Protein AF-A0A3D5YFU4-F1 (afdb_monomer_lite)

Structure (mmCIF, N/CA/C/O backbone):
data_AF-A0A3D5YFU4-F1
#
_entry.id   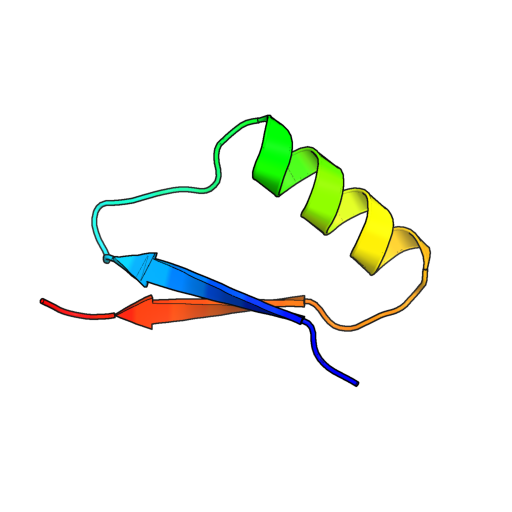AF-A0A3D5YFU4-F1
#
loop_
_atom_site.group_PDB
_atom_site.id
_atom_site.type_symbol
_atom_site.label_atom_id
_atom_site.label_alt_id
_atom_site.label_comp_id
_atom_site.label_asym_id
_atom_site.label_entity_id
_atom_site.label_seq_id
_atom_site.pdbx_PDB_ins_code
_atom_site.Cartn_x
_atom_site.Cartn_y
_atom_site.Cartn_z
_atom_site.occupancy
_atom_site.B_iso_or_equiv
_atom_site.auth_seq_id
_atom_site.auth_comp_id
_atom_site.auth_asym_id
_atom_site.auth_atom_id
_atom_site.pdbx_PDB_model_num
ATOM 1 N N . MET A 1 1 ? -10.429 -10.116 5.766 1.00 82.56 1 MET A N 1
ATOM 2 C CA . MET A 1 1 ? -10.403 -9.600 4.380 1.00 82.56 1 MET A CA 1
ATOM 3 C C . MET A 1 1 ? -9.135 -8.786 4.241 1.00 82.56 1 MET A C 1
ATOM 5 O O . MET A 1 1 ? -8.909 -7.941 5.097 1.00 82.56 1 MET A O 1
ATOM 9 N N . VAL A 1 2 ? -8.311 -9.085 3.239 1.00 93.62 2 VAL A N 1
ATOM 10 C CA . VAL A 1 2 ? -7.008 -8.439 3.033 1.00 93.62 2 VAL A CA 1
ATOM 11 C C . VAL A 1 2 ? -7.006 -7.804 1.650 1.00 93.62 2 VAL A C 1
ATOM 13 O O . VAL A 1 2 ? -7.367 -8.466 0.677 1.00 93.62 2 VAL A O 1
ATOM 16 N N . PHE A 1 3 ? -6.615 -6.536 1.563 1.00 97.12 3 PHE A N 1
ATOM 17 C CA . PHE A 1 3 ? -6.279 -5.901 0.293 1.00 97.12 3 PHE A CA 1
ATOM 18 C C . PHE A 1 3 ? -4.812 -6.171 -0.026 1.00 97.12 3 PHE A C 1
ATOM 20 O O . PHE A 1 3 ? -3.939 -5.908 0.799 1.00 97.12 3 PHE A O 1
ATOM 27 N N . LEU A 1 4 ? -4.550 -6.696 -1.221 1.00 97.06 4 LEU A N 1
ATOM 28 C CA . LEU A 1 4 ? -3.205 -7.019 -1.678 1.00 97.06 4 LEU A CA 1
ATOM 29 C C . LEU A 1 4 ? -2.811 -6.116 -2.844 1.00 97.06 4 LEU A C 1
ATOM 31 O O . LEU A 1 4 ? -3.454 -6.128 -3.891 1.00 97.06 4 LEU A O 1
ATOM 35 N N . GLU A 1 5 ? -1.716 -5.391 -2.673 1.00 96.88 5 GLU A N 1
ATOM 36 C CA . GLU A 1 5 ? -1.061 -4.626 -3.726 1.00 96.88 5 GLU A CA 1
ATOM 37 C C . GLU A 1 5 ? 0.146 -5.401 -4.249 1.00 96.88 5 GLU A C 1
ATOM 39 O O . GLU A 1 5 ? 1.027 -5.789 -3.479 1.00 96.88 5 GLU A O 1
ATOM 44 N N . ILE A 1 6 ? 0.214 -5.614 -5.562 1.00 95.94 6 ILE A N 1
ATOM 45 C CA . ILE A 1 6 ? 1.328 -6.323 -6.197 1.00 95.94 6 ILE A CA 1
ATOM 46 C C . ILE A 1 6 ? 2.225 -5.304 -6.887 1.00 95.94 6 ILE A C 1
ATOM 48 O O . ILE A 1 6 ? 1.831 -4.660 -7.858 1.00 95.94 6 ILE A O 1
ATOM 52 N N . LYS A 1 7 ? 3.467 -5.201 -6.417 1.00 95.38 7 LYS A N 1
ATOM 53 C CA . LYS A 1 7 ? 4.496 -4.345 -7.013 1.00 95.38 7 LYS A CA 1
ATOM 54 C C . LYS A 1 7 ? 5.717 -5.169 -7.374 1.00 95.38 7 LYS A C 1
ATOM 56 O O . LYS A 1 7 ? 6.082 -6.101 -6.661 1.00 95.38 7 LYS A O 1
ATOM 61 N N . THR A 1 8 ? 6.388 -4.805 -8.458 1.00 95.25 8 THR A N 1
ATOM 62 C CA . THR A 1 8 ? 7.740 -5.306 -8.719 1.00 95.25 8 THR A CA 1
ATOM 63 C C . THR A 1 8 ? 8.722 -4.714 -7.702 1.00 95.25 8 THR A C 1
ATOM 65 O O . THR A 1 8 ? 8.439 -3.691 -7.068 1.00 95.25 8 THR A O 1
ATOM 68 N N . ASN A 1 9 ? 9.892 -5.332 -7.537 1.00 87.00 9 ASN A N 1
ATOM 69 C CA . ASN A 1 9 ? 10.921 -4.829 -6.614 1.00 87.00 9 ASN A CA 1
ATOM 70 C C . ASN A 1 9 ? 11.381 -3.395 -6.918 1.00 87.00 9 ASN A C 1
ATOM 72 O O . ASN A 1 9 ? 11.774 -2.679 -6.002 1.00 87.00 9 ASN A O 1
ATOM 76 N N . SER A 1 10 ? 11.306 -2.966 -8.179 1.00 89.69 10 SER A N 1
ATOM 77 C CA . SER A 1 10 ? 11.698 -1.623 -8.617 1.00 89.69 10 SER A CA 1
ATOM 78 C C . SER A 1 10 ? 10.594 -0.566 -8.491 1.00 89.69 10 SER A C 1
ATOM 80 O O . SER A 1 10 ? 10.872 0.617 -8.659 1.00 89.69 10 SER A O 1
ATOM 82 N N . SER A 1 11 ? 9.346 -0.956 -8.210 1.00 93.06 11 SER A N 1
ATOM 83 C CA . SER A 1 11 ? 8.202 -0.036 -8.175 1.00 93.06 11 SER A CA 1
ATOM 84 C C . SER A 1 11 ? 7.826 0.342 -6.744 1.00 93.06 11 SER A C 1
ATOM 86 O O . SER A 1 11 ? 7.862 -0.493 -5.852 1.00 93.06 11 SER A O 1
ATOM 88 N N . THR A 1 12 ? 7.433 1.584 -6.482 1.00 94.12 12 THR A N 1
ATOM 89 C CA . THR A 1 12 ? 6.903 2.022 -5.178 1.00 94.12 12 THR A CA 1
ATOM 90 C C . THR A 1 12 ? 5.430 2.408 -5.297 1.00 94.12 12 THR A C 1
ATOM 92 O O . THR A 1 12 ? 4.887 2.472 -6.401 1.00 94.12 12 THR A O 1
ATOM 95 N N . LEU A 1 13 ? 4.761 2.628 -4.158 1.00 96.44 13 LEU A N 1
ATOM 96 C CA . LEU A 1 13 ? 3.413 3.190 -4.179 1.00 96.44 13 LEU A CA 1
ATOM 97 C C . LEU A 1 13 ? 3.472 4.623 -4.707 1.00 96.44 13 LEU A C 1
ATOM 99 O O . LEU A 1 13 ? 4.241 5.445 -4.204 1.00 96.44 13 LEU A O 1
ATOM 103 N N . ASN A 1 14 ? 2.634 4.935 -5.686 1.00 96.44 14 ASN A N 1
ATOM 104 C CA . ASN A 1 14 ? 2.417 6.310 -6.108 1.00 96.44 14 ASN A CA 1
ATOM 105 C C . ASN A 1 14 ? 1.485 7.046 -5.121 1.00 96.44 14 ASN A C 1
ATOM 107 O O . ASN A 1 14 ? 0.995 6.487 -4.132 1.00 96.44 14 ASN A O 1
ATOM 111 N N . ARG A 1 15 ? 1.230 8.334 -5.384 1.00 98.19 15 ARG A N 1
ATOM 112 C CA . ARG A 1 15 ? 0.393 9.181 -4.520 1.00 98.19 15 ARG A CA 1
ATOM 113 C C . ARG A 1 15 ? -1.025 8.626 -4.340 1.00 98.19 15 ARG A C 1
ATOM 115 O O . ARG A 1 15 ? -1.523 8.610 -3.218 1.00 98.19 15 ARG A O 1
ATOM 122 N N . ASN A 1 16 ? -1.655 8.156 -5.414 1.00 98.06 16 ASN A N 1
ATOM 123 C CA . ASN A 1 1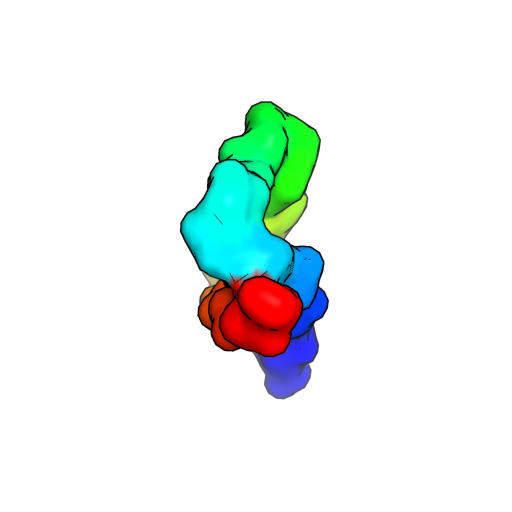6 ? -3.030 7.652 -5.376 1.00 98.06 16 ASN A CA 1
ATOM 124 C C . ASN A 1 16 ? -3.109 6.336 -4.597 1.00 98.06 16 ASN A C 1
ATOM 126 O O . ASN A 1 16 ? -3.974 6.170 -3.743 1.00 98.06 16 ASN A O 1
ATOM 130 N N . GLU A 1 17 ? -2.161 5.432 -4.834 1.00 97.38 17 GLU A N 1
ATOM 131 C CA . GLU A 1 17 ? -2.065 4.152 -4.124 1.00 97.38 17 GLU A CA 1
ATOM 132 C C . GLU A 1 17 ? -1.812 4.363 -2.627 1.00 97.38 17 GLU A C 1
ATOM 134 O O . GLU A 1 17 ? -2.409 3.690 -1.790 1.00 97.38 17 GLU A O 1
ATOM 139 N N . THR A 1 18 ? -1.001 5.364 -2.272 1.00 98.06 18 THR A N 1
ATOM 140 C CA . THR A 1 18 ? -0.774 5.751 -0.874 1.00 98.06 18 THR A CA 1
ATOM 141 C C . THR A 1 18 ? -2.056 6.265 -0.214 1.00 98.06 18 THR A C 1
ATOM 143 O O . THR A 1 18 ? -2.366 5.864 0.906 1.00 98.06 18 THR A O 1
ATOM 146 N N . MET A 1 19 ? -2.831 7.113 -0.900 1.00 98.50 19 MET A N 1
ATOM 147 C CA . MET A 1 19 ? -4.118 7.600 -0.384 1.00 98.50 19 MET A CA 1
ATOM 148 C C . MET A 1 19 ? -5.123 6.457 -0.182 1.00 98.50 19 MET A C 1
ATOM 150 O O . MET A 1 19 ? -5.828 6.420 0.826 1.00 98.50 19 MET A O 1
ATOM 154 N N . ILE A 1 20 ? -5.172 5.503 -1.115 1.00 97.81 20 ILE A N 1
ATOM 155 C CA . ILE A 1 20 ? -6.036 4.321 -1.004 1.00 97.81 20 ILE A CA 1
ATOM 156 C C . ILE A 1 20 ? -5.606 3.457 0.183 1.00 97.81 20 ILE A C 1
ATOM 158 O O . ILE A 1 20 ? -6.455 3.112 1.006 1.00 97.81 20 ILE A O 1
ATOM 162 N N . LYS A 1 21 ? -4.304 3.169 0.323 1.00 97.69 21 LYS A N 1
ATOM 163 C CA . LYS A 1 21 ? -3.753 2.444 1.476 1.00 97.69 21 LYS A CA 1
ATOM 164 C C . LYS A 1 21 ? -4.192 3.092 2.793 1.00 97.69 21 LYS A C 1
ATOM 166 O O . LYS A 1 21 ? -4.738 2.406 3.651 1.00 97.69 21 LYS A O 1
ATOM 171 N N . GLN A 1 22 ? -4.035 4.410 2.921 1.00 98.06 22 GLN A N 1
ATOM 172 C CA . GLN A 1 22 ? -4.445 5.151 4.119 1.00 98.06 22 GLN A CA 1
ATOM 173 C C . GLN A 1 22 ? -5.948 5.014 4.407 1.00 98.06 22 GLN A C 1
ATOM 175 O O . GLN A 1 22 ? -6.333 4.798 5.552 1.00 98.06 22 GLN A O 1
ATOM 180 N N . CYS A 1 23 ? -6.807 5.101 3.388 1.00 98.06 23 CYS A N 1
ATOM 181 C CA . CYS A 1 23 ? -8.254 4.921 3.545 1.00 98.06 23 CYS A CA 1
ATOM 182 C C . CYS A 1 23 ? -8.617 3.500 4.021 1.00 98.06 23 CYS A C 1
ATOM 184 O O . CYS A 1 23 ? -9.474 3.329 4.892 1.00 98.06 23 CYS A O 1
ATOM 186 N N . ILE A 1 24 ? -7.947 2.478 3.479 1.00 97.56 24 ILE A N 1
ATOM 187 C CA . ILE A 1 24 ? -8.133 1.071 3.865 1.00 97.56 24 ILE A CA 1
ATOM 188 C C . ILE A 1 24 ? -7.710 0.860 5.327 1.00 97.56 24 ILE A C 1
ATOM 190 O O . ILE A 1 24 ? -8.477 0.306 6.119 1.00 97.56 24 ILE A O 1
ATOM 194 N N . GLU A 1 25 ? -6.540 1.376 5.709 1.00 96.00 25 GLU A N 1
ATOM 195 C CA . GLU A 1 25 ? -6.016 1.285 7.076 1.00 96.00 25 GLU A CA 1
ATOM 196 C C . GLU A 1 25 ? -6.901 2.042 8.085 1.00 96.00 25 GLU A C 1
ATOM 198 O O . GLU A 1 25 ? -7.188 1.521 9.163 1.00 96.00 25 GLU A O 1
ATOM 203 N N . GLN A 1 26 ? -7.433 3.220 7.726 1.00 98.06 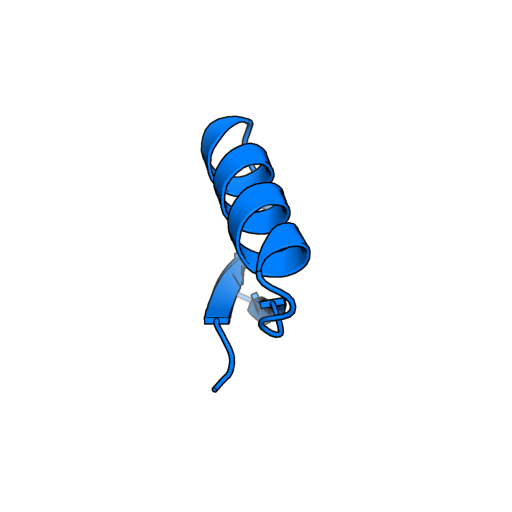26 GLN A N 1
ATOM 204 C CA . GLN A 1 26 ? -8.401 3.966 8.550 1.00 98.06 26 GLN A CA 1
ATOM 205 C C . GLN A 1 26 ?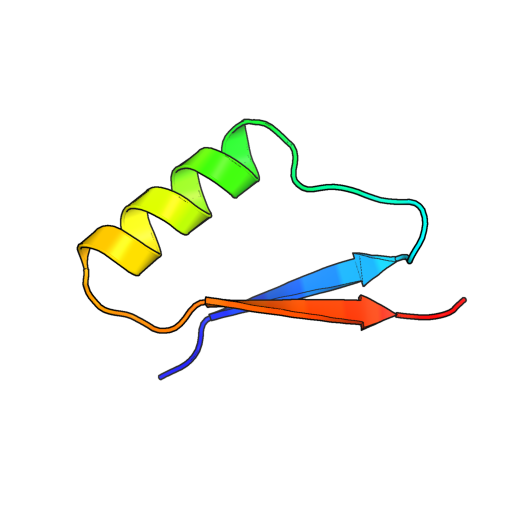 -9.681 3.167 8.827 1.00 98.06 26 GLN A C 1
ATOM 207 O O . GLN A 1 26 ? -10.272 3.286 9.902 1.00 98.06 26 GLN A O 1
ATOM 212 N N . LYS A 1 27 ? -10.104 2.321 7.882 1.00 97.19 27 LYS A N 1
ATOM 213 C CA . LYS A 1 27 ? -11.245 1.407 8.046 1.00 97.19 27 LYS A CA 1
ATOM 214 C C . LYS A 1 27 ? -10.895 0.135 8.823 1.00 97.19 27 LYS A C 1
ATOM 216 O O . LYS A 1 27 ? -11.754 -0.733 8.956 1.00 97.19 27 LYS A O 1
ATOM 221 N N . LYS A 1 28 ? -9.671 0.032 9.355 1.00 96.38 28 LYS A N 1
ATOM 222 C CA . LYS A 1 28 ? -9.144 -1.140 10.071 1.00 96.38 28 LYS A CA 1
ATOM 223 C C . LYS A 1 28 ? -9.155 -2.410 9.213 1.00 96.38 28 LYS A C 1
ATOM 225 O O . LYS A 1 28 ? -9.344 -3.509 9.731 1.00 96.38 28 LYS A O 1
ATOM 230 N N . VAL A 1 29 ? -8.976 -2.257 7.902 1.00 97.19 29 VAL A N 1
ATOM 231 C CA . VAL A 1 29 ? -8.823 -3.378 6.972 1.00 97.19 29 VAL A CA 1
ATOM 232 C C . VAL A 1 29 ? -7.339 -3.579 6.696 1.00 97.19 29 VAL A C 1
ATOM 234 O O . VAL A 1 29 ? -6.585 -2.619 6.551 1.00 97.19 29 VAL A O 1
ATOM 237 N N . GLU A 1 30 ? -6.912 -4.835 6.642 1.00 96.88 30 GLU A N 1
ATOM 238 C CA . GLU A 1 30 ? -5.517 -5.182 6.404 1.00 96.88 30 GLU A CA 1
ATOM 239 C C . GLU A 1 30 ? -5.109 -4.880 4.955 1.00 96.88 30 GLU A C 1
ATOM 241 O O . GLU A 1 30 ? -5.818 -5.245 4.010 1.00 96.88 30 GLU A O 1
ATOM 246 N N . TYR A 1 31 ? -3.954 -4.234 4.789 1.00 97.88 31 TYR A N 1
ATOM 247 C CA . TYR A 1 31 ? -3.345 -3.929 3.499 1.00 97.88 31 TYR A CA 1
ATOM 248 C C . TYR A 1 31 ? -1.931 -4.507 3.451 1.00 97.88 31 TYR A C 1
ATOM 250 O O . TYR A 1 31 ? -1.078 -4.154 4.266 1.00 97.88 31 TYR A O 1
ATOM 258 N N . GLN A 1 32 ? -1.670 -5.374 2.479 1.00 97.19 32 GLN A N 1
ATOM 259 C CA . GLN A 1 32 ? -0.365 -5.991 2.270 1.00 97.19 32 GLN A CA 1
ATOM 260 C C . GLN A 1 32 ? 0.210 -5.595 0.914 1.00 97.19 32 GLN A C 1
ATOM 262 O O . GLN A 1 32 ? -0.515 -5.438 -0.067 1.00 97.19 32 GLN A O 1
ATOM 267 N N . ILE A 1 33 ? 1.536 -5.478 0.851 1.00 95.69 33 ILE A N 1
ATOM 268 C CA . ILE A 1 33 ? 2.262 -5.260 -0.401 1.00 95.69 33 ILE A CA 1
ATOM 269 C C . ILE A 1 33 ? 3.081 -6.511 -0.686 1.00 95.69 33 ILE A C 1
ATOM 271 O O . ILE A 1 33 ? 4.038 -6.804 0.032 1.00 95.69 33 ILE A O 1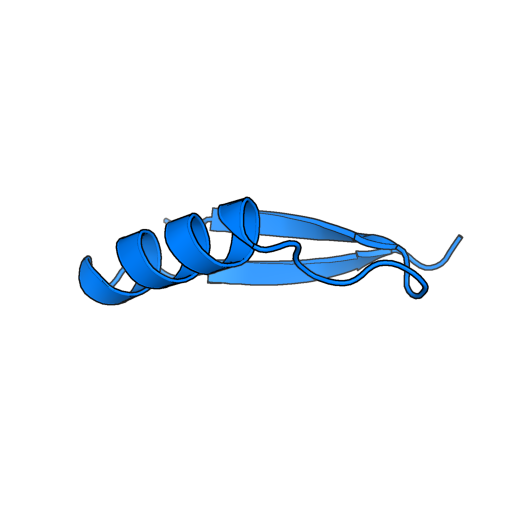
ATOM 275 N N . TYR A 1 34 ? 2.735 -7.223 -1.754 1.00 95.69 34 TYR A N 1
ATOM 276 C CA . TYR A 1 34 ? 3.535 -8.327 -2.260 1.00 95.69 34 TYR A CA 1
ATOM 277 C C . TYR A 1 34 ? 4.542 -7.826 -3.293 1.00 95.69 34 TYR A C 1
ATOM 279 O O . TYR A 1 34 ? 4.199 -7.137 -4.259 1.00 95.69 34 TYR A O 1
ATOM 287 N N . ARG A 1 35 ? 5.806 -8.190 -3.078 1.00 94.75 35 ARG A N 1
ATOM 288 C CA . ARG A 1 35 ? 6.936 -7.816 -3.925 1.00 94.75 35 ARG A CA 1
ATOM 289 C C . ARG A 1 35 ? 7.259 -8.951 -4.886 1.00 94.75 35 ARG A C 1
ATOM 291 O O . ARG A 1 35 ? 7.844 -9.957 -4.493 1.00 94.75 35 ARG A O 1
ATOM 298 N N . LYS A 1 36 ? 6.864 -8.791 -6.150 1.00 92.56 36 LYS A N 1
ATOM 299 C CA . LYS A 1 36 ? 7.188 -9.747 -7.209 1.00 92.56 36 LYS A CA 1
ATOM 300 C C . LYS A 1 36 ? 8.617 -9.501 -7.696 1.00 92.56 36 LYS A C 1
ATOM 302 O O . LYS A 1 36 ? 8.924 -8.432 -8.230 1.00 92.56 36 LYS A O 1
ATOM 307 N N . ILE A 1 37 ? 9.469 -10.507 -7.527 1.00 89.06 37 ILE A N 1
ATOM 308 C CA . ILE A 1 37 ? 10.779 -10.575 -8.177 1.00 89.06 37 ILE A CA 1
ATOM 309 C C . ILE A 1 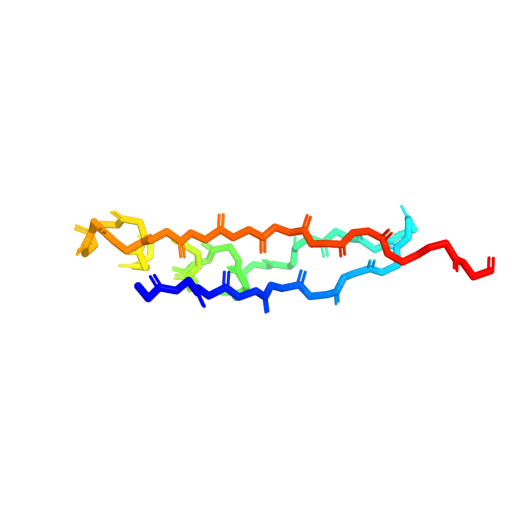37 ? 10.520 -10.949 -9.641 1.00 89.06 37 ILE A C 1
ATOM 311 O O . ILE A 1 37 ? 9.771 -11.893 -9.906 1.00 89.06 37 ILE A O 1
ATOM 315 N N . VAL A 1 38 ? 11.065 -10.165 -10.569 1.00 70.88 38 VAL A N 1
ATOM 316 C CA . VAL A 1 38 ? 10.975 -10.388 -12.020 1.00 70.88 38 VAL A CA 1
ATOM 317 C C . VAL A 1 38 ? 12.375 -10.602 -12.554 1.00 70.88 38 VAL A C 1
ATOM 319 O O . VAL A 1 38 ? 13.274 -9.891 -12.050 1.00 70.88 38 VAL A O 1
#

Radius of gyration: 10.47 Å; chains: 1; bounding box: 23×20×22 Å

Sequence (38 aa):
MVFLEIKTNSSTLNRNETMIKQCIEQKKVEYQIYRKIV

Foldseek 3Di:
DEAEAEDEPPDDDDPVSVVVVVVCVVVVHHYYYHYDYD

pLDDT: mean 94.88, std 5.18, range [70.88, 98.5]

Secondary structure (DSSP, 8-state):
-EEEEEEETT----HHHHHHHHHHHHTT-EEEEEEE--